Protein AF-A0A2D4L0X4-F1 (afdb_monomer)

pLDDT: mean 78.42, std 16.18, range [39.5, 97.62]

Nearest PDB structures (foldseek):
  3vlf-assembly2_C  TM=3.469E-01  e=2.097E+00  Saccharomyces cerevisiae S288C

Foldseek 3Di:
DVVVVVVVVVVVVVVVVVVVCLVDLCLLQLVNVVQLCVQCVQLCVPFVVVDDHRDSCSLVSLVVCLPPPSHDPSNNVVNVVSVVVCQQPVVNVSVCCVVCVVVLCVFVVDDDPPDPCPPPGGNSSVVRVVVVD

Solvent-accessible surface area (backbone atoms only — not comparable to full-atom values): 7699 Å² total; per-residue (Å²): 112,71,68,59,53,52,51,52,50,52,50,49,56,49,52,52,50,54,52,51,59,65,68,47,56,74,70,53,34,54,74,72,43,57,68,52,38,65,44,30,44,68,36,40,64,72,76,40,60,89,52,63,88,85,42,56,62,52,61,55,50,52,60,75,34,50,91,40,96,68,47,49,72,63,26,40,53,46,50,53,51,51,49,52,51,31,45,46,39,47,71,60,37,56,70,57,31,73,74,37,50,66,51,36,36,72,75,55,66,46,73,62,99,81,61,76,70,83,86,54,63,69,28,49,59,53,56,44,52,62,76,74,107

Structure (mmCIF, N/CA/C/O backbone):
data_AF-A0A2D4L0X4-F1
#
_entry.id   AF-A0A2D4L0X4-F1
#
loop_
_atom_site.group_PDB
_atom_site.id
_atom_site.type_symbol
_atom_site.label_atom_id
_atom_site.label_alt_id
_atom_site.label_comp_id
_atom_site.label_asym_id
_atom_site.label_entity_id
_atom_site.label_seq_id
_atom_site.pdbx_PDB_ins_code
_atom_site.Cartn_x
_atom_site.Cartn_y
_atom_site.Cartn_z
_atom_site.occupancy
_atom_site.B_iso_or_equiv
_atom_site.auth_seq_id
_atom_site.auth_comp_id
_atom_site.auth_asym_id
_atom_site.auth_atom_id
_atom_site.pdbx_PDB_model_num
ATOM 1 N N . PRO 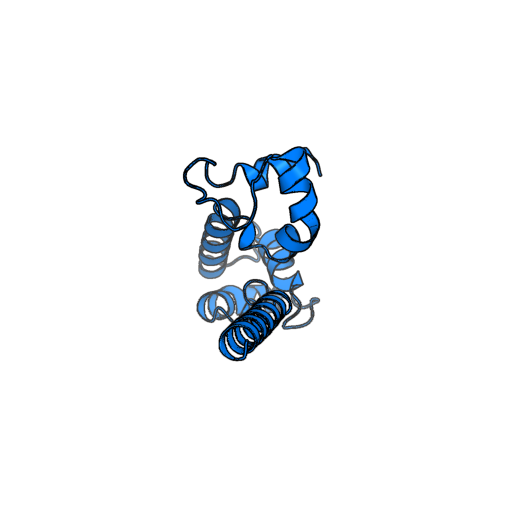A 1 1 ? 41.296 -15.035 -19.630 1.00 52.91 1 PRO A N 1
ATOM 2 C CA . PRO A 1 1 ? 40.255 -16.089 -19.523 1.00 52.91 1 PRO A CA 1
ATOM 3 C C . PRO A 1 1 ? 39.659 -16.271 -18.109 1.00 52.91 1 PRO A C 1
ATOM 5 O O . PRO A 1 1 ? 38.458 -16.087 -17.952 1.00 52.91 1 PRO A O 1
ATOM 8 N N . MET A 1 2 ? 40.463 -16.558 -17.075 1.00 39.50 2 MET A N 1
ATOM 9 C CA . MET A 1 2 ? 39.963 -16.874 -15.720 1.00 39.50 2 MET A CA 1
ATOM 10 C C . MET A 1 2 ? 39.278 -15.691 -15.006 1.00 39.50 2 MET A C 1
ATOM 12 O O . MET A 1 2 ? 38.256 -15.870 -14.352 1.00 39.50 2 MET A O 1
ATOM 16 N N . ARG A 1 3 ? 39.766 -14.456 -15.211 1.00 43.41 3 ARG A N 1
ATOM 17 C CA . ARG A 1 3 ? 39.133 -13.228 -14.682 1.00 43.41 3 ARG A CA 1
ATOM 18 C C . ARG A 1 3 ? 37.745 -12.957 -15.280 1.00 43.41 3 ARG A C 1
ATOM 20 O O . ARG A 1 3 ? 36.849 -12.548 -14.558 1.00 43.41 3 ARG A O 1
ATOM 27 N N . ILE A 1 4 ? 37.548 -13.234 -16.572 1.00 52.69 4 ILE A N 1
ATOM 28 C CA . ILE A 1 4 ? 36.256 -13.050 -17.264 1.00 52.69 4 ILE A CA 1
ATOM 29 C C . ILE A 1 4 ? 35.236 -14.085 -16.773 1.00 52.69 4 ILE A C 1
ATOM 31 O O . ILE A 1 4 ? 34.069 -13.757 -16.574 1.00 52.69 4 ILE A O 1
ATOM 35 N N . LEU A 1 5 ? 35.688 -15.317 -16.518 1.00 45.97 5 LEU A N 1
ATOM 36 C CA . LEU A 1 5 ? 34.859 -16.373 -15.939 1.00 45.97 5 LEU A CA 1
ATOM 37 C C . LEU A 1 5 ? 34.458 -16.041 -14.491 1.00 45.97 5 LEU A C 1
ATOM 39 O O . LEU A 1 5 ? 33.301 -16.215 -14.128 1.00 45.97 5 LEU A O 1
ATOM 43 N N . GLY A 1 6 ? 35.376 -15.468 -13.702 1.00 47.97 6 GLY A N 1
ATOM 44 C CA . GLY A 1 6 ? 35.098 -14.970 -12.351 1.00 47.97 6 GLY A CA 1
ATOM 45 C C . GLY A 1 6 ? 34.140 -13.772 -12.312 1.00 47.97 6 GLY A C 1
ATOM 46 O O . GLY A 1 6 ? 33.283 -13.718 -11.433 1.00 47.97 6 GLY A O 1
ATOM 47 N N . LEU A 1 7 ? 34.223 -12.846 -13.279 1.00 52.34 7 LEU A N 1
ATOM 48 C CA . LEU A 1 7 ? 33.241 -11.762 -13.427 1.00 52.34 7 LEU A CA 1
ATOM 49 C C . LEU A 1 7 ? 31.866 -12.296 -13.842 1.00 52.34 7 LEU A C 1
ATOM 51 O O . LEU A 1 7 ? 30.873 -11.887 -13.254 1.00 52.34 7 LEU A O 1
ATOM 55 N N . LYS A 1 8 ? 31.797 -13.235 -14.798 1.00 48.91 8 LYS A N 1
ATOM 56 C CA . LYS A 1 8 ? 30.536 -13.890 -15.188 1.00 48.91 8 LYS A CA 1
ATOM 57 C C . LYS A 1 8 ? 29.897 -14.647 -14.026 1.00 48.91 8 LYS A C 1
ATOM 59 O O . LYS A 1 8 ? 28.691 -14.548 -13.849 1.00 48.91 8 LYS A O 1
ATOM 64 N N . PHE A 1 9 ? 30.690 -15.354 -13.221 1.00 53.47 9 PHE A N 1
ATOM 65 C CA . PHE A 1 9 ? 30.194 -16.079 -12.051 1.00 53.47 9 PHE A CA 1
ATOM 66 C C . PHE A 1 9 ? 29.684 -15.122 -10.966 1.00 53.47 9 PHE A C 1
ATOM 68 O O . PHE A 1 9 ? 28.573 -15.303 -10.481 1.00 53.47 9 PHE A O 1
ATOM 75 N N . ARG A 1 10 ? 30.434 -14.047 -10.660 1.00 55.16 10 ARG A N 1
ATOM 76 C CA . ARG A 1 10 ? 29.982 -12.981 -9.745 1.00 55.16 10 ARG A CA 1
ATOM 77 C C . ARG A 1 10 ? 28.697 -12.308 -10.227 1.00 55.16 10 ARG A C 1
ATOM 79 O O . ARG A 1 10 ? 27.798 -12.075 -9.425 1.00 55.16 10 ARG A O 1
ATOM 86 N N . PHE A 1 11 ? 28.602 -12.024 -11.523 1.00 57.59 11 PHE A N 1
ATOM 87 C CA . PHE A 1 11 ? 27.411 -11.443 -12.139 1.00 57.59 11 PHE A CA 1
ATOM 88 C C . PHE A 1 11 ? 26.211 -12.390 -12.036 1.00 57.59 11 PHE A C 1
ATOM 90 O O . PHE A 1 11 ? 25.126 -11.953 -11.680 1.00 57.59 11 PHE A O 1
ATOM 97 N N . PHE A 1 12 ? 26.416 -13.692 -12.255 1.00 58.66 12 PHE A N 1
ATOM 98 C CA . PHE A 1 12 ? 25.370 -14.707 -12.118 1.00 58.66 12 PHE A CA 1
ATOM 99 C C . PHE A 1 12 ? 24.877 -14.838 -10.669 1.00 58.66 12 PHE A C 1
ATOM 101 O O . PHE A 1 12 ? 23.674 -14.860 -10.437 1.00 58.66 12 PHE A O 1
ATOM 108 N N . SER A 1 13 ? 25.781 -14.834 -9.683 1.00 61.03 13 SER A N 1
ATOM 109 C CA . SER A 1 13 ? 25.405 -14.852 -8.262 1.00 61.03 13 SER A CA 1
ATOM 110 C C . SER A 1 13 ? 24.684 -13.577 -7.809 1.00 61.03 13 SER A C 1
ATOM 112 O O . SER A 1 13 ? 23.790 -13.654 -6.973 1.00 61.03 13 SER A O 1
ATOM 114 N N . LEU A 1 14 ? 25.028 -12.412 -8.373 1.00 59.84 14 LEU A N 1
ATOM 115 C CA . LEU A 1 14 ? 24.301 -11.163 -8.121 1.00 59.84 14 LEU A CA 1
ATOM 116 C C . LEU A 1 14 ? 22.908 -11.186 -8.762 1.00 59.84 14 LEU A C 1
ATOM 118 O O . LEU A 1 14 ? 21.949 -10.780 -8.116 1.00 59.84 14 LEU A O 1
ATOM 122 N N . LEU A 1 15 ? 22.785 -11.723 -9.983 1.00 59.66 15 LEU A N 1
ATOM 123 C CA . LEU A 1 15 ? 21.496 -11.894 -10.659 1.00 59.66 15 LEU A CA 1
ATOM 124 C C . LEU A 1 15 ? 20.562 -12.812 -9.860 1.00 59.66 15 LEU A C 1
ATOM 126 O O . LEU A 1 15 ? 19.390 -12.495 -9.691 1.00 59.66 15 LEU A O 1
ATOM 130 N N . GLN A 1 16 ? 21.094 -13.925 -9.343 1.00 60.97 16 GLN A N 1
ATOM 131 C CA . GLN A 1 16 ? 20.326 -14.865 -8.525 1.00 60.97 16 GLN A CA 1
ATOM 132 C C . GLN A 1 16 ? 19.928 -14.280 -7.166 1.00 60.97 16 GLN A C 1
ATOM 134 O O . GLN A 1 16 ? 18.828 -14.534 -6.684 1.00 60.97 16 GLN A O 1
ATOM 139 N N . LEU A 1 17 ? 20.788 -13.468 -6.546 1.00 62.31 17 LEU A N 1
ATOM 140 C CA . LEU A 1 17 ? 20.434 -12.767 -5.313 1.00 62.31 17 LEU A CA 1
ATOM 141 C C . LEU A 1 17 ? 19.332 -11.726 -5.562 1.00 62.31 17 LEU A C 1
ATOM 143 O O . LEU A 1 17 ? 18.400 -11.617 -4.772 1.00 62.31 17 LEU A O 1
ATOM 147 N N . GLN A 1 18 ? 19.409 -10.994 -6.674 1.00 57.28 18 GLN A N 1
ATOM 148 C CA . GLN A 1 18 ? 18.411 -9.993 -7.043 1.00 57.28 18 GLN A CA 1
ATOM 149 C C . GLN A 1 18 ? 17.052 -10.634 -7.360 1.00 57.28 18 GLN A C 1
ATOM 151 O O . GLN A 1 18 ? 16.032 -10.114 -6.916 1.00 57.28 18 GLN A O 1
ATOM 156 N N . SER A 1 19 ? 17.026 -11.793 -8.031 1.00 57.75 19 SER A N 1
ATOM 157 C CA . SER A 1 19 ? 15.783 -12.546 -8.236 1.00 57.75 19 SER A CA 1
ATOM 158 C C . SER A 1 19 ? 15.200 -13.072 -6.923 1.00 57.75 19 SER A C 1
ATOM 160 O O . SER A 1 19 ? 13.995 -12.987 -6.73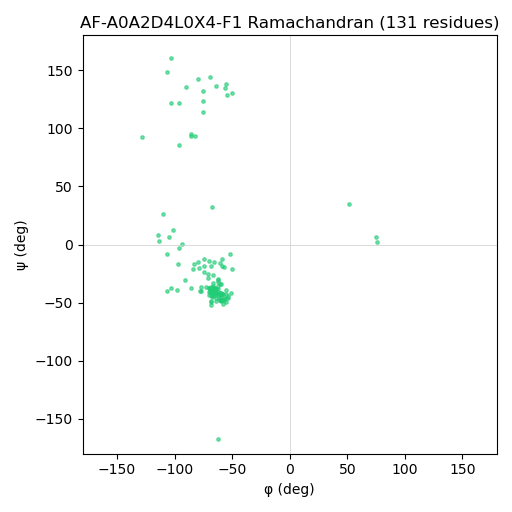0 1.00 57.75 19 SER A O 1
ATOM 162 N N . LEU A 1 20 ? 16.035 -13.536 -5.985 1.00 60.53 20 LEU A N 1
ATOM 163 C CA . LEU A 1 20 ? 15.575 -13.989 -4.664 1.00 60.53 20 LEU A CA 1
ATOM 164 C C . LEU A 1 20 ? 14.974 -12.846 -3.831 1.00 60.53 20 LEU A C 1
ATOM 166 O O . LEU A 1 20 ? 13.947 -13.032 -3.187 1.00 60.53 20 LEU A O 1
ATOM 170 N N . ILE A 1 21 ? 15.572 -11.652 -3.878 1.00 60.31 21 ILE A N 1
ATOM 171 C CA . ILE A 1 21 ? 15.029 -10.451 -3.219 1.00 60.31 21 ILE A CA 1
ATOM 172 C C . ILE A 1 21 ? 13.709 -10.001 -3.863 1.00 60.31 21 ILE A C 1
ATOM 174 O O . ILE A 1 21 ? 12.910 -9.375 -3.187 1.00 60.31 21 ILE A O 1
ATOM 178 N N . GLN A 1 22 ? 13.470 -10.301 -5.144 1.00 52.69 22 GLN A N 1
ATOM 179 C CA . GLN A 1 22 ? 12.188 -10.033 -5.812 1.00 52.69 22 GLN A CA 1
ATOM 180 C C . GLN A 1 22 ? 11.135 -11.133 -5.587 1.00 52.69 22 GLN A C 1
ATOM 182 O O . GLN A 1 22 ? 9.940 -10.891 -5.792 1.00 52.69 22 GLN A O 1
ATOM 187 N N . GLU A 1 23 ? 11.559 -12.350 -5.233 1.00 53.56 23 GLU A N 1
ATOM 188 C CA . GLU A 1 23 ? 10.675 -13.468 -4.881 1.00 53.56 23 GLU A CA 1
ATOM 189 C C . GLU A 1 23 ? 10.112 -13.325 -3.466 1.00 53.56 23 GLU A C 1
ATOM 191 O O . GLU A 1 23 ? 8.928 -13.591 -3.253 1.00 53.56 23 GLU A O 1
ATOM 196 N N . VAL A 1 24 ? 10.939 -12.868 -2.524 1.00 54.66 24 VAL A N 1
ATOM 197 C CA . VAL A 1 24 ? 10.481 -12.385 -1.220 1.00 54.66 24 VAL A CA 1
ATOM 198 C C . VAL A 1 24 ? 9.882 -11.004 -1.461 1.00 54.66 24 VAL A C 1
ATOM 200 O O . VAL A 1 24 ? 10.546 -10.159 -2.034 1.00 54.66 24 VAL A O 1
ATOM 203 N N . ASP A 1 25 ? 8.631 -10.762 -1.093 1.00 58.06 25 ASP A N 1
ATOM 204 C CA . ASP A 1 25 ? 8.029 -9.429 -1.179 1.00 58.06 25 ASP A CA 1
ATOM 205 C C . ASP A 1 25 ? 8.158 -8.754 0.195 1.00 58.06 25 ASP A C 1
ATOM 207 O O . ASP A 1 25 ? 7.264 -8.901 1.033 1.00 58.06 25 ASP A O 1
ATOM 211 N N . PRO A 1 26 ? 9.291 -8.090 0.507 1.00 54.38 26 PRO A N 1
ATOM 212 C CA . PRO A 1 26 ? 9.493 -7.523 1.831 1.00 54.38 26 PRO A CA 1
ATOM 213 C C . PRO A 1 26 ? 8.583 -6.320 2.103 1.00 54.38 26 PRO A C 1
ATOM 215 O O . PRO A 1 26 ? 8.489 -5.897 3.250 1.00 54.38 26 PRO A O 1
ATOM 218 N N . VAL A 1 27 ? 7.949 -5.745 1.074 1.00 56.38 27 VAL A N 1
ATOM 219 C CA . VAL A 1 27 ? 7.035 -4.605 1.232 1.00 56.38 27 VAL A CA 1
ATOM 220 C C . VAL A 1 27 ? 5.595 -5.082 1.440 1.00 56.38 27 VAL A C 1
ATOM 222 O O . VAL A 1 27 ? 4.855 -4.433 2.174 1.00 56.38 27 VAL A O 1
ATOM 225 N N . ALA A 1 28 ? 5.193 -6.226 0.876 1.00 59.53 28 ALA A N 1
ATOM 226 C CA . ALA A 1 28 ? 3.853 -6.772 1.103 1.00 59.53 28 ALA A CA 1
ATOM 227 C C . ALA A 1 28 ? 3.683 -7.489 2.448 1.00 59.53 28 ALA A C 1
ATOM 229 O O . ALA A 1 28 ? 2.548 -7.647 2.906 1.00 59.53 28 ALA A O 1
ATOM 230 N N . ASP A 1 29 ? 4.767 -7.922 3.103 1.00 70.00 29 ASP A N 1
ATOM 231 C CA . ASP A 1 29 ? 4.662 -8.429 4.472 1.00 70.00 29 ASP A CA 1
ATOM 232 C C . ASP A 1 29 ? 4.660 -7.264 5.470 1.00 70.00 29 ASP A C 1
ATOM 234 O O . ASP A 1 29 ? 5.703 -6.814 5.948 1.00 70.00 29 ASP A O 1
ATOM 238 N N . TYR A 1 30 ? 3.453 -6.811 5.827 1.00 71.81 30 TYR A N 1
ATOM 239 C CA . TYR A 1 30 ? 3.215 -5.783 6.849 1.00 71.81 30 TYR A CA 1
ATOM 240 C C . TYR A 1 30 ? 3.938 -6.061 8.179 1.00 71.81 30 TYR A C 1
ATOM 242 O O . TYR A 1 30 ? 4.160 -5.144 8.960 1.00 71.81 30 TYR A O 1
ATOM 250 N N . ARG A 1 31 ? 4.315 -7.317 8.457 1.00 77.38 31 ARG A N 1
ATOM 251 C CA . ARG A 1 31 ? 5.009 -7.720 9.689 1.00 77.38 31 ARG A CA 1
ATOM 252 C C . ARG A 1 31 ? 6.474 -7.294 9.711 1.00 77.38 31 ARG A C 1
ATOM 254 O O . ARG A 1 31 ? 7.080 -7.302 10.781 1.00 77.38 31 ARG A O 1
ATOM 261 N N . ILE A 1 32 ? 7.050 -6.974 8.553 1.00 79.69 32 ILE A N 1
ATOM 262 C CA . ILE A 1 32 ? 8.422 -6.467 8.445 1.00 79.69 32 ILE A CA 1
ATOM 263 C C . ILE A 1 32 ? 8.483 -5.024 8.955 1.00 79.69 32 ILE A C 1
ATOM 265 O O . ILE A 1 32 ? 9.441 -4.654 9.637 1.00 79.69 32 ILE A O 1
ATOM 269 N N . ASP A 1 33 ? 7.437 -4.234 8.707 1.00 83.38 33 ASP A N 1
ATOM 270 C CA . ASP A 1 33 ? 7.279 -2.914 9.306 1.00 83.38 33 ASP A CA 1
ATOM 271 C C . ASP A 1 33 ? 6.613 -3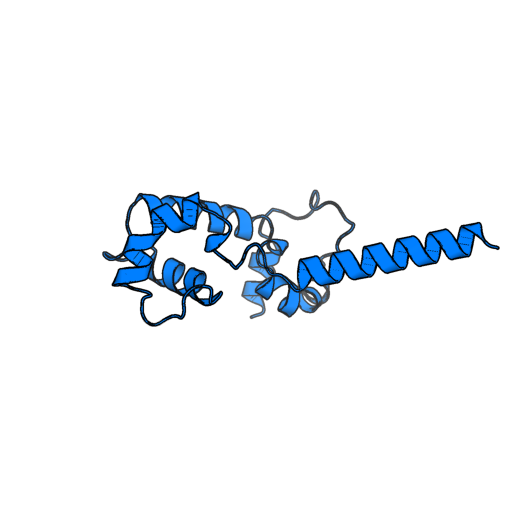.035 10.682 1.00 83.38 33 ASP A C 1
ATOM 273 O O . ASP A 1 33 ? 5.391 -3.077 10.837 1.00 83.38 33 ASP A O 1
ATOM 277 N N . ARG A 1 34 ? 7.451 -3.082 11.721 1.00 89.31 34 ARG A N 1
ATOM 278 C CA . ARG A 1 34 ? 6.992 -3.140 13.111 1.00 89.31 34 ARG A CA 1
ATOM 279 C C . ARG A 1 34 ? 6.040 -1.991 13.462 1.00 89.31 34 ARG A C 1
ATOM 281 O O . ARG A 1 34 ? 5.085 -2.229 14.194 1.00 89.31 34 ARG A O 1
ATOM 288 N N . ALA A 1 35 ? 6.294 -0.780 12.966 1.00 90.06 35 ALA A N 1
ATOM 289 C CA . ALA A 1 35 ? 5.479 0.384 13.297 1.00 90.06 35 ALA A CA 1
ATOM 290 C C . ALA A 1 35 ? 4.085 0.278 12.666 1.00 90.06 35 ALA A C 1
ATOM 292 O O . ALA A 1 35 ? 3.093 0.565 13.332 1.00 90.06 35 ALA A O 1
ATOM 293 N N . LEU A 1 36 ? 4.003 -0.186 11.415 1.00 90.31 36 LEU A N 1
ATOM 294 C CA . LEU A 1 36 ? 2.730 -0.455 10.747 1.00 90.31 36 LEU A CA 1
ATOM 295 C C . LEU A 1 36 ? 1.957 -1.581 11.446 1.00 90.31 36 LEU A C 1
ATOM 297 O O . LEU A 1 36 ? 0.765 -1.443 11.711 1.00 90.31 36 LEU A O 1
ATOM 301 N N . ASN A 1 37 ? 2.634 -2.684 11.773 1.00 91.19 37 ASN A N 1
ATOM 302 C CA . ASN A 1 37 ? 2.012 -3.828 12.435 1.00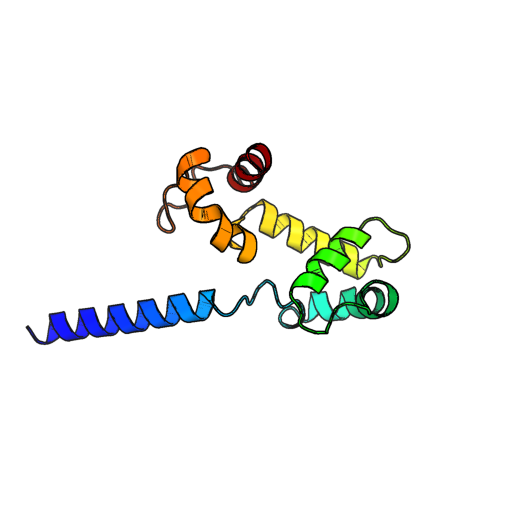 91.19 37 ASN A CA 1
ATOM 303 C C . ASN A 1 37 ? 1.426 -3.457 13.807 1.00 91.19 37 ASN A C 1
ATOM 305 O O . ASN A 1 37 ? 0.274 -3.782 14.079 1.00 91.19 37 ASN A O 1
ATOM 309 N N . GLU A 1 38 ? 2.186 -2.750 14.651 1.00 94.50 38 GLU A N 1
ATOM 310 C CA . GLU A 1 38 ? 1.714 -2.306 15.971 1.00 94.50 38 GLU A CA 1
ATOM 311 C C . GLU A 1 38 ? 0.541 -1.320 15.850 1.00 94.50 38 GLU A C 1
ATOM 313 O O . GLU A 1 38 ? -0.458 -1.464 16.553 1.00 94.50 38 GLU A O 1
ATOM 318 N N . ALA A 1 39 ? 0.613 -0.360 14.920 1.00 96.12 39 ALA A N 1
ATOM 319 C CA . ALA A 1 39 ? -0.457 0.615 14.710 1.00 96.12 39 ALA A CA 1
ATOM 320 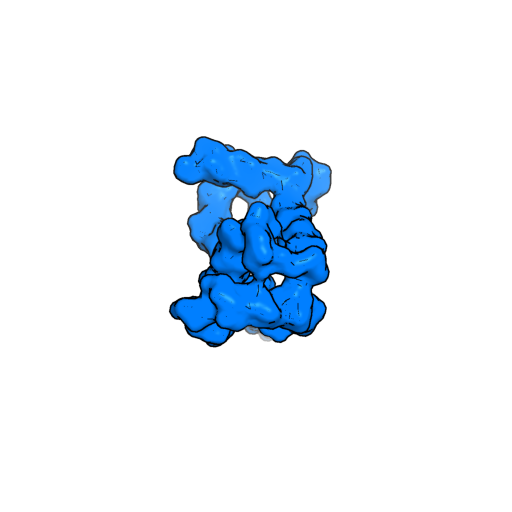C C . ALA A 1 39 ? -1.762 -0.039 14.221 1.00 96.12 39 ALA A C 1
ATOM 322 O O . ALA A 1 39 ? -2.855 0.346 14.639 1.00 96.12 39 ALA A O 1
ATOM 323 N N . CYS A 1 40 ? -1.657 -1.043 13.347 1.00 95.25 40 CYS A N 1
ATOM 324 C CA . CYS A 1 40 ? -2.801 -1.671 12.689 1.00 95.25 40 CYS A CA 1
ATOM 325 C C . CYS A 1 40 ? -3.313 -2.949 13.367 1.00 95.25 40 CYS A C 1
ATOM 327 O O . CYS A 1 40 ? -4.321 -3.497 12.919 1.00 95.25 40 CYS A O 1
ATOM 329 N N . GLU A 1 41 ? -2.681 -3.429 14.444 1.00 95.12 41 GLU A N 1
ATOM 330 C CA . GLU A 1 41 ? -3.026 -4.705 15.088 1.00 95.12 41 GLU A CA 1
ATOM 331 C C . GLU A 1 41 ? -4.515 -4.799 15.467 1.00 95.12 41 GLU A C 1
ATOM 333 O O . GLU A 1 41 ? -5.176 -5.804 15.188 1.00 95.12 41 GLU A O 1
ATOM 338 N N . SER A 1 42 ? -5.075 -3.733 16.043 1.00 95.94 42 SER A N 1
ATOM 339 C CA . SER A 1 42 ? -6.485 -3.688 16.448 1.00 95.94 42 SER A CA 1
ATOM 340 C C . SER A 1 42 ? -7.443 -3.803 15.254 1.00 95.94 42 SER A C 1
ATOM 342 O O . SER A 1 42 ? -8.426 -4.549 15.307 1.00 95.94 42 SER A O 1
ATOM 344 N N . VAL A 1 43 ? -7.137 -3.126 14.145 1.00 96.31 43 VAL A N 1
ATOM 345 C CA . VAL A 1 43 ? -7.917 -3.168 12.898 1.00 96.31 43 VAL A CA 1
ATOM 346 C C . VAL A 1 43 ? -7.806 -4.549 12.254 1.00 96.31 43 VAL A C 1
ATOM 348 O O . VAL A 1 43 ? -8.811 -5.122 11.830 1.00 96.31 43 VAL A O 1
ATOM 351 N N . ILE A 1 44 ? -6.610 -5.147 12.261 1.00 94.50 44 ILE A N 1
ATOM 352 C CA . ILE A 1 44 ? -6.384 -6.505 11.752 1.00 94.50 44 ILE A CA 1
ATOM 353 C C . ILE A 1 44 ? -7.268 -7.508 12.499 1.00 94.50 44 ILE A C 1
ATOM 355 O O . ILE A 1 44 ? -7.954 -8.318 11.875 1.00 94.50 44 ILE A O 1
ATOM 359 N N . GLN A 1 45 ? -7.302 -7.436 13.830 1.00 93.94 45 GLN A N 1
ATOM 360 C CA . GLN A 1 45 ? -8.071 -8.366 14.658 1.00 93.94 45 GLN A CA 1
ATOM 361 C C . GLN A 1 45 ? -9.591 -8.162 14.556 1.00 93.94 45 GLN A C 1
ATOM 363 O O . GLN A 1 45 ? -10.357 -9.115 14.728 1.00 93.94 45 GLN A O 1
ATOM 368 N N . THR A 1 46 ? -10.051 -6.941 14.279 1.00 95.19 46 THR A N 1
ATOM 369 C CA . THR A 1 46 ? -11.486 -6.608 14.289 1.00 95.19 46 THR A CA 1
ATOM 370 C C . THR A 1 46 ? -12.130 -6.632 12.902 1.00 95.19 46 THR A C 1
ATOM 372 O O . THR A 1 46 ? -13.251 -7.132 12.776 1.00 95.19 46 THR A O 1
ATOM 375 N N . ALA A 1 47 ? -11.431 -6.162 11.866 1.00 95.38 47 ALA A N 1
ATOM 376 C CA . ALA A 1 47 ? -11.929 -6.048 10.494 1.00 95.38 47 ALA A CA 1
ATOM 377 C C . ALA A 1 47 ? -11.323 -7.103 9.546 1.00 95.38 47 ALA A C 1
ATOM 379 O O . ALA A 1 47 ? -12.050 -7.731 8.776 1.00 95.38 47 ALA A O 1
ATOM 380 N N . CYS A 1 48 ? -10.024 -7.398 9.666 1.00 95.12 48 CYS A N 1
ATOM 381 C CA . CYS A 1 48 ? -9.308 -8.280 8.727 1.00 95.12 48 CYS A CA 1
ATOM 382 C C . CYS A 1 48 ? -9.066 -9.712 9.232 1.00 95.12 48 CYS A C 1
ATOM 384 O O . CYS A 1 48 ? -8.333 -10.473 8.606 1.00 95.12 48 CYS A O 1
ATOM 386 N N . LYS A 1 49 ? -9.722 -10.134 10.322 1.00 93.31 49 LYS A N 1
ATOM 387 C CA . LYS A 1 49 ? -9.517 -11.448 10.973 1.00 93.31 49 LYS A CA 1
ATOM 388 C C . LYS A 1 49 ? -9.726 -12.680 10.084 1.00 93.31 49 LYS A C 1
ATOM 390 O O . LYS A 1 49 ? -9.338 -13.783 10.454 1.00 93.31 49 LYS A O 1
ATOM 395 N N . HIS A 1 50 ? -10.434 -12.511 8.970 1.00 91.69 50 HIS A N 1
ATOM 396 C CA . HIS A 1 50 ? -10.736 -13.576 8.016 1.00 91.69 50 HIS A CA 1
ATOM 397 C C . HIS A 1 50 ? -9.553 -13.871 7.081 1.00 91.69 50 HIS A C 1
ATOM 399 O O . HIS A 1 50 ? -9.528 -14.918 6.438 1.00 91.69 50 HIS A O 1
ATOM 405 N N . ILE A 1 51 ? -8.572 -12.968 7.026 1.00 88.25 51 ILE A N 1
ATOM 406 C CA . ILE A 1 51 ? -7.350 -13.113 6.245 1.00 88.25 51 ILE A CA 1
ATOM 407 C C . ILE A 1 51 ? -6.291 -13.789 7.112 1.00 88.25 51 ILE A C 1
ATOM 409 O O . ILE A 1 51 ? -6.110 -13.463 8.286 1.00 88.25 51 ILE A O 1
ATOM 413 N N . ARG A 1 52 ? -5.583 -14.764 6.538 1.00 84.62 52 ARG A N 1
ATOM 414 C CA . ARG A 1 52 ? -4.528 -15.487 7.250 1.00 84.62 52 ARG A CA 1
ATOM 415 C C . ARG A 1 52 ? -3.389 -14.525 7.602 1.00 84.62 52 ARG A C 1
ATOM 417 O O . ARG A 1 52 ? -2.950 -13.748 6.763 1.00 84.62 52 ARG A O 1
ATOM 424 N N . SER A 1 53 ? -2.865 -14.598 8.825 1.00 76.25 53 SER A N 1
ATOM 425 C CA . SER A 1 53 ? -1.710 -13.781 9.222 1.00 76.25 53 SER A CA 1
ATOM 426 C C . SER A 1 53 ? -0.516 -14.008 8.289 1.00 76.25 53 SER A C 1
ATOM 428 O O . SER A 1 53 ? -0.182 -15.151 7.967 1.00 76.25 53 SER A O 1
ATOM 430 N N . GLY A 1 54 ? 0.126 -12.916 7.871 1.00 68.75 54 GLY A N 1
ATOM 431 C CA . GLY A 1 54 ? 1.218 -12.936 6.890 1.00 68.75 54 GLY A CA 1
ATOM 432 C C . GLY A 1 54 ? 0.773 -13.159 5.440 1.00 68.75 54 GLY A C 1
ATOM 433 O O . GLY A 1 54 ? 1.622 -13.339 4.574 1.00 68.75 54 GLY A O 1
ATOM 434 N N . ASP A 1 55 ? -0.532 -13.180 5.161 1.00 79.38 55 ASP A N 1
ATOM 435 C CA . ASP A 1 55 ? -1.029 -13.097 3.791 1.00 79.38 55 ASP A CA 1
ATOM 436 C C . ASP A 1 55 ? -0.896 -11.648 3.280 1.00 79.38 55 ASP A C 1
ATOM 438 O O . ASP A 1 55 ? -1.321 -10.723 3.986 1.00 79.38 55 ASP A O 1
ATOM 442 N N . PRO A 1 56 ? -0.342 -11.423 2.072 1.00 72.81 56 PRO A N 1
ATOM 443 C CA . PRO A 1 56 ? -0.222 -10.084 1.488 1.00 72.81 56 PRO A CA 1
ATOM 444 C C . PRO A 1 56 ? -1.574 -9.368 1.322 1.00 72.81 56 PRO A C 1
ATOM 446 O O . PRO A 1 56 ? -1.610 -8.142 1.230 1.00 72.81 56 PRO A O 1
ATOM 449 N N . MET A 1 57 ? -2.701 -10.094 1.342 1.00 82.94 57 MET A N 1
ATOM 450 C CA . MET A 1 57 ? -4.045 -9.507 1.309 1.00 82.94 57 MET A CA 1
ATOM 451 C C . MET A 1 57 ? -4.404 -8.677 2.555 1.00 82.94 57 MET A C 1
ATOM 453 O O . MET A 1 57 ? -5.362 -7.906 2.502 1.00 82.94 57 MET A O 1
ATOM 457 N N . ILE A 1 58 ? -3.652 -8.781 3.663 1.00 89.31 58 ILE A N 1
ATOM 458 C CA . ILE A 1 58 ? -3.871 -7.953 4.867 1.00 89.31 58 ILE A CA 1
ATOM 459 C C . ILE A 1 58 ? -3.827 -6.462 4.519 1.00 89.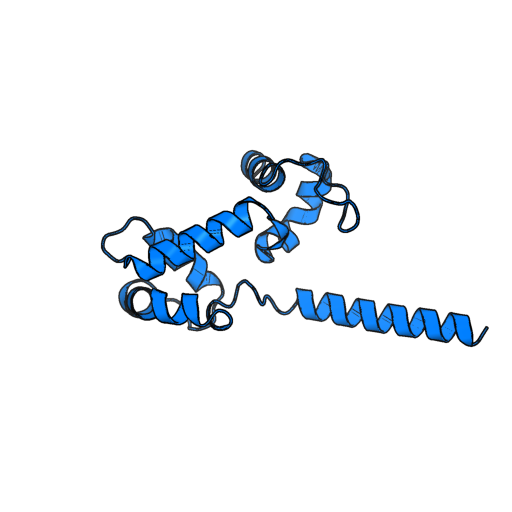31 58 ILE A C 1
ATOM 461 O O . ILE A 1 58 ? -4.711 -5.718 4.939 1.00 89.31 58 ILE A O 1
ATOM 465 N N . LEU A 1 59 ? -2.835 -6.023 3.735 1.00 86.88 59 LEU A N 1
ATOM 466 C CA . LEU A 1 59 ? -2.702 -4.611 3.364 1.00 86.88 59 LEU A CA 1
ATOM 467 C C . LEU A 1 59 ? -3.882 -4.138 2.510 1.00 86.88 59 LEU A C 1
ATOM 469 O O . LEU A 1 59 ? -4.371 -3.030 2.714 1.00 86.88 59 LEU A O 1
ATOM 473 N N . SER A 1 60 ? -4.384 -4.982 1.604 1.00 87.31 60 SER A N 1
ATOM 474 C CA . SER A 1 60 ? -5.582 -4.672 0.815 1.00 87.31 60 SER A CA 1
ATOM 475 C C . SER A 1 60 ? -6.807 -4.476 1.710 1.00 87.31 60 SER A C 1
ATOM 477 O O . SER A 1 60 ? -7.491 -3.468 1.579 1.00 87.31 60 SER A O 1
ATOM 479 N N . CYS A 1 61 ? -7.033 -5.368 2.678 1.00 93.19 61 CYS A N 1
ATOM 480 C CA . CYS A 1 61 ? -8.132 -5.220 3.635 1.00 93.19 61 CYS A CA 1
ATOM 481 C C . CYS A 1 61 ? -8.002 -3.956 4.496 1.00 93.19 61 CYS A C 1
ATOM 483 O O . CYS A 1 61 ? -8.978 -3.236 4.699 1.00 93.19 61 CYS A O 1
ATOM 485 N N . LEU A 1 62 ? -6.795 -3.646 4.975 1.00 93.69 62 LEU A N 1
ATOM 486 C CA . LEU A 1 62 ? -6.543 -2.418 5.729 1.00 93.69 62 LEU A CA 1
ATOM 487 C C . LEU A 1 62 ? -6.880 -1.166 4.903 1.00 93.69 62 LEU A C 1
ATOM 489 O O . LEU A 1 62 ? -7.552 -0.267 5.406 1.00 93.69 62 LEU A O 1
ATOM 493 N N . MET A 1 63 ? -6.489 -1.135 3.627 1.00 91.50 63 MET A N 1
ATOM 494 C CA . MET A 1 63 ? -6.814 -0.036 2.710 1.00 91.50 63 MET A CA 1
ATOM 495 C C . MET A 1 63 ? -8.317 0.064 2.405 1.00 91.50 63 MET A C 1
ATOM 497 O O . MET A 1 63 ? -8.847 1.170 2.328 1.00 91.50 63 MET A O 1
ATOM 501 N N . GLU A 1 64 ? -9.032 -1.058 2.280 1.00 94.06 64 GLU A N 1
ATOM 502 C CA . GLU A 1 64 ? -10.496 -1.070 2.110 1.00 94.06 64 GLU A CA 1
ATOM 503 C C . GLU A 1 64 ? -11.230 -0.461 3.314 1.00 94.06 64 GLU A C 1
ATOM 505 O O . GLU A 1 64 ? -12.298 0.136 3.168 1.00 94.06 64 GLU A O 1
ATOM 510 N N . HIS A 1 65 ? -10.636 -0.567 4.503 1.00 96.38 65 HIS A N 1
ATOM 511 C CA . HIS A 1 65 ? -11.186 -0.024 5.739 1.00 96.38 65 HIS A CA 1
ATOM 512 C C . HIS A 1 65 ? -10.693 1.386 6.095 1.00 96.38 65 HIS A C 1
ATOM 514 O O . HIS A 1 65 ? -11.155 1.915 7.107 1.00 96.38 65 HIS A O 1
ATOM 520 N N . LEU A 1 66 ? -9.835 2.015 5.277 1.00 96.00 66 LEU A N 1
ATOM 521 C CA . LEU A 1 66 ? -9.110 3.259 5.591 1.00 96.00 66 LEU A CA 1
ATOM 522 C C . LEU A 1 66 ? -9.990 4.403 6.107 1.00 96.00 66 LEU A C 1
ATOM 524 O O . LEU A 1 66 ? -9.625 5.066 7.067 1.00 96.00 66 LEU A O 1
ATOM 528 N N . TYR A 1 67 ? -11.168 4.597 5.515 1.00 95.12 67 TYR A N 1
ATOM 529 C CA . TYR A 1 67 ? -12.094 5.680 5.878 1.00 95.12 67 TYR A CA 1
ATOM 530 C C . TYR A 1 67 ? -13.357 5.174 6.585 1.00 95.12 67 TYR A C 1
ATOM 532 O O . TYR A 1 67 ? -14.424 5.784 6.496 1.00 95.12 67 TYR A O 1
ATOM 540 N N . THR A 1 68 ? -13.266 4.020 7.246 1.00 96.31 68 THR A N 1
ATOM 541 C CA . THR A 1 68 ? -14.381 3.421 7.988 1.00 96.31 68 THR A CA 1
ATOM 542 C C . THR A 1 68 ? -14.217 3.623 9.488 1.00 96.31 68 THR A C 1
ATOM 544 O O . THR A 1 68 ? -13.113 3.784 9.993 1.00 96.31 68 THR A O 1
ATOM 547 N N . GLU A 1 69 ? -15.314 3.501 10.233 1.00 95.62 69 GLU A N 1
ATOM 548 C CA . GLU A 1 69 ? -15.323 3.521 11.707 1.00 95.62 69 GLU A CA 1
ATOM 549 C C . GLU A 1 69 ? -14.458 2.431 12.371 1.00 95.62 69 GLU A C 1
ATOM 551 O O . GLU A 1 69 ? -14.268 2.451 13.584 1.00 95.62 69 GLU A O 1
ATOM 556 N N . LYS A 1 70 ? -13.990 1.436 11.605 1.00 94.56 70 LYS A N 1
ATOM 557 C CA . LYS A 1 70 ? -13.106 0.376 12.104 1.00 94.56 70 LYS A CA 1
ATOM 558 C C . LYS A 1 70 ? -11.640 0.800 12.122 1.00 94.56 70 LYS A C 1
ATOM 560 O O . LYS A 1 70 ? -10.846 0.121 12.766 1.00 94.56 70 LYS A O 1
ATOM 565 N N . MET A 1 71 ? -11.285 1.867 11.408 1.00 97.25 71 MET A N 1
ATOM 566 C CA . MET A 1 71 ? -9.918 2.361 11.333 1.00 97.25 71 MET A CA 1
ATOM 567 C C . MET A 1 71 ? -9.570 3.185 12.572 1.00 97.25 71 MET A C 1
ATOM 569 O O . MET A 1 71 ? -10.397 3.933 13.093 1.00 97.25 71 MET A O 1
ATOM 573 N N . VAL A 1 72 ? -8.332 3.041 13.036 1.00 97.62 72 VAL A N 1
ATOM 574 C CA . VAL A 1 72 ? -7.766 3.850 14.121 1.00 97.62 72 VAL A CA 1
ATOM 575 C C . VAL A 1 72 ? -6.763 4.846 13.550 1.00 97.62 72 VAL A C 1
ATOM 577 O O . VAL A 1 72 ? -6.086 4.536 12.571 1.00 97.62 72 VAL A O 1
ATOM 580 N N . GLU A 1 73 ? -6.646 6.014 14.184 1.00 97.50 73 GLU A N 1
ATOM 581 C CA . GLU A 1 73 ? -5.842 7.149 13.698 1.00 97.50 73 GLU A CA 1
ATOM 582 C C . GLU A 1 73 ? -4.385 6.765 13.391 1.00 97.50 73 GLU A C 1
ATOM 584 O O . GLU A 1 73 ? -3.871 7.080 12.319 1.00 97.50 73 GLU A O 1
ATOM 589 N N . ASP A 1 74 ? -3.734 6.016 14.287 1.00 97.00 74 ASP A N 1
ATOM 590 C CA . ASP A 1 74 ? -2.341 5.595 14.098 1.00 97.00 74 ASP A CA 1
ATOM 591 C C . ASP A 1 74 ? -2.168 4.687 12.869 1.00 97.00 74 ASP A C 1
ATOM 593 O O . ASP A 1 74 ? -1.203 4.826 12.113 1.00 97.00 74 ASP A O 1
ATOM 597 N N . CYS A 1 75 ? -3.107 3.760 12.648 1.00 96.44 75 CYS A N 1
ATOM 598 C CA . CYS A 1 75 ? -3.075 2.871 11.489 1.00 96.44 75 CYS A CA 1
ATOM 599 C C . CYS A 1 75 ? -3.369 3.645 10.200 1.00 96.44 75 CYS A C 1
ATOM 601 O O . CYS A 1 75 ? -2.653 3.476 9.215 1.00 96.44 75 CYS A O 1
ATOM 603 N N . GLU A 1 76 ? -4.361 4.541 10.217 1.00 97.00 76 GLU A N 1
ATOM 604 C CA . GLU A 1 76 ? -4.678 5.419 9.088 1.00 97.00 76 GLU A CA 1
ATOM 605 C C . GLU A 1 76 ? -3.449 6.225 8.659 1.00 97.00 76 GLU A C 1
ATOM 607 O O . GLU A 1 76 ? -3.077 6.206 7.486 1.00 97.00 76 GLU A O 1
ATOM 612 N N . HIS A 1 77 ? -2.769 6.870 9.609 1.00 96.31 77 HIS A N 1
ATOM 613 C CA . HIS A 1 77 ? -1.584 7.675 9.331 1.00 96.31 77 HIS A CA 1
ATOM 614 C C . HIS A 1 77 ? -0.496 6.858 8.624 1.00 96.31 77 HIS A C 1
ATOM 616 O O . HIS A 1 77 ? 0.059 7.293 7.613 1.00 96.31 77 HIS A O 1
ATOM 622 N N . ARG A 1 78 ? -0.211 5.646 9.117 1.00 93.31 78 ARG A N 1
ATOM 623 C CA . ARG A 1 78 ? 0.806 4.765 8.526 1.00 93.31 78 ARG A CA 1
ATOM 624 C C . ARG A 1 78 ? 0.401 4.230 7.157 1.00 93.31 78 ARG A C 1
ATOM 626 O O . ARG A 1 78 ? 1.241 4.156 6.262 1.00 93.31 78 ARG A O 1
ATOM 633 N N . LEU A 1 79 ? -0.874 3.902 6.960 1.00 93.19 79 LEU A N 1
ATOM 634 C CA . LEU A 1 79 ? -1.382 3.481 5.655 1.00 93.19 79 LEU A CA 1
ATOM 635 C C . LEU A 1 79 ? -1.319 4.622 4.633 1.00 93.19 79 LEU A C 1
ATOM 637 O O . LEU A 1 79 ? -0.932 4.384 3.491 1.00 93.19 79 LEU A O 1
ATOM 641 N N . LEU A 1 80 ? -1.624 5.859 5.031 1.00 92.81 80 LEU A N 1
ATOM 642 C CA . LEU A 1 80 ? -1.503 7.034 4.164 1.00 92.81 80 LEU A CA 1
ATOM 643 C C . LEU A 1 80 ? -0.046 7.328 3.787 1.00 92.81 80 LEU A C 1
ATOM 645 O O . LEU A 1 80 ? 0.235 7.632 2.628 1.00 92.81 80 LEU A O 1
ATOM 649 N N . GLU A 1 81 ? 0.896 7.195 4.723 1.00 90.94 81 GLU A N 1
ATOM 650 C CA . GLU A 1 81 ? 2.330 7.283 4.418 1.00 90.94 81 GLU A CA 1
ATOM 651 C C . GLU A 1 81 ? 2.753 6.204 3.412 1.00 90.94 81 GLU A C 1
ATOM 653 O O . GLU A 1 81 ? 3.403 6.508 2.408 1.00 90.94 81 GLU A O 1
ATOM 658 N N . LEU A 1 82 ? 2.344 4.951 3.633 1.00 87.06 82 LEU A N 1
ATOM 659 C CA . LEU A 1 82 ? 2.633 3.846 2.721 1.00 87.06 82 LEU A CA 1
ATOM 660 C C . LEU A 1 82 ? 2.056 4.109 1.321 1.00 87.06 82 LEU A C 1
ATOM 662 O O . LEU A 1 82 ? 2.770 3.993 0.322 1.00 87.06 82 LEU A O 1
ATOM 666 N N . GLN A 1 83 ? 0.791 4.533 1.242 1.00 86.31 83 GLN A N 1
ATOM 667 C CA . GLN A 1 83 ? 0.133 4.912 -0.008 1.00 86.31 83 GLN A CA 1
ATOM 668 C C . GLN A 1 83 ? 0.886 6.047 -0.708 1.00 86.31 83 GLN A C 1
ATOM 670 O O . GLN A 1 83 ? 1.095 5.998 -1.922 1.00 86.31 83 GLN A O 1
ATOM 675 N N . TYR A 1 84 ? 1.336 7.052 0.044 1.00 87.44 84 TYR A N 1
ATOM 676 C CA . TYR A 1 84 ? 2.128 8.151 -0.487 1.00 87.44 84 TYR A CA 1
ATOM 677 C C . TYR A 1 84 ? 3.428 7.648 -1.126 1.00 87.44 84 TYR A C 1
ATOM 679 O O . TYR A 1 84 ? 3.732 8.024 -2.260 1.00 87.44 84 TYR A O 1
ATOM 687 N N . PHE A 1 85 ? 4.175 6.759 -0.467 1.00 84.69 85 PHE A N 1
ATOM 688 C CA . PHE A 1 85 ? 5.400 6.199 -1.041 1.00 84.69 85 PHE A CA 1
ATOM 689 C C . PHE A 1 85 ? 5.133 5.364 -2.297 1.00 84.69 85 PHE A C 1
ATOM 691 O O . PHE A 1 85 ? 5.766 5.626 -3.321 1.00 84.69 85 PHE A O 1
ATOM 698 N N . ILE A 1 86 ? 4.161 4.446 -2.260 1.00 82.56 86 ILE A N 1
ATOM 699 C CA . ILE A 1 86 ? 3.787 3.606 -3.413 1.00 82.56 86 ILE A CA 1
ATOM 700 C C . ILE A 1 86 ? 3.328 4.466 -4.593 1.00 82.56 86 ILE A C 1
ATOM 702 O O . ILE A 1 86 ? 3.721 4.229 -5.735 1.00 82.56 86 ILE A O 1
ATOM 706 N N . SER A 1 87 ? 2.533 5.506 -4.329 1.00 83.56 87 SER A N 1
ATOM 707 C CA . SER A 1 87 ? 2.065 6.408 -5.380 1.00 83.56 87 SER A CA 1
ATOM 708 C C . SER A 1 87 ? 3.219 7.128 -6.070 1.00 83.56 87 SER A C 1
ATOM 710 O O . SER A 1 87 ? 3.115 7.424 -7.251 1.00 83.56 87 SER A O 1
ATOM 712 N N . ARG A 1 88 ? 4.333 7.396 -5.378 1.00 83.56 88 ARG A N 1
ATOM 713 C CA . ARG A 1 88 ? 5.499 8.067 -5.964 1.00 83.56 88 ARG A CA 1
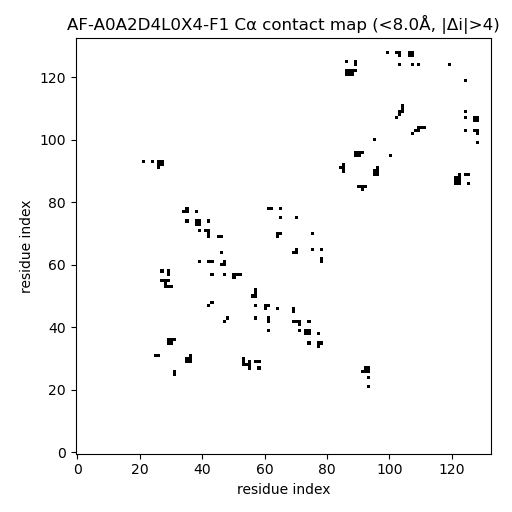ATOM 714 C C . ARG A 1 88 ? 6.443 7.102 -6.662 1.00 83.56 88 ARG A C 1
ATOM 716 O O . ARG A 1 88 ? 6.969 7.452 -7.717 1.00 83.56 88 ARG A O 1
ATOM 723 N N . ASP A 1 89 ? 6.620 5.913 -6.101 1.00 82.00 89 ASP A N 1
ATOM 724 C CA . ASP A 1 89 ? 7.417 4.842 -6.682 1.00 82.00 89 ASP A CA 1
ATOM 725 C C . ASP A 1 89 ? 6.607 3.544 -6.739 1.00 82.00 89 ASP A C 1
ATOM 727 O O . ASP A 1 89 ? 6.592 2.734 -5.814 1.00 82.00 89 ASP A O 1
ATOM 731 N N . TRP A 1 90 ? 5.946 3.337 -7.876 1.00 82.00 90 TRP A N 1
ATOM 732 C CA . TRP A 1 90 ? 5.126 2.156 -8.147 1.00 82.00 90 TRP A CA 1
ATOM 733 C C . TRP A 1 90 ? 5.917 0.838 -8.095 1.00 82.00 90 TRP A C 1
ATOM 735 O O . TRP A 1 90 ? 5.309 -0.224 -8.003 1.00 82.00 90 TRP A O 1
ATOM 745 N N . LYS A 1 91 ? 7.260 0.884 -8.140 1.00 81.06 91 LYS A N 1
ATOM 746 C CA . LYS A 1 91 ? 8.113 -0.301 -7.960 1.00 81.06 91 LYS A CA 1
ATOM 747 C C . LYS A 1 91 ? 8.060 -0.838 -6.528 1.00 81.06 91 LYS A C 1
ATOM 749 O O . LYS A 1 91 ? 8.445 -1.984 -6.318 1.00 81.06 91 LYS A O 1
ATOM 754 N N . LEU A 1 92 ? 7.611 -0.024 -5.567 1.00 80.50 92 LEU A N 1
ATOM 755 C CA . LEU A 1 92 ? 7.408 -0.433 -4.177 1.00 80.50 92 LEU A CA 1
ATOM 756 C C . LEU A 1 92 ? 6.213 -1.381 -4.024 1.00 80.50 92 LEU A C 1
ATOM 758 O O . LEU A 1 92 ? 6.205 -2.193 -3.106 1.00 80.50 92 LEU A O 1
ATOM 762 N N . ASP A 1 93 ? 5.240 -1.334 -4.935 1.00 79.31 93 ASP A N 1
ATOM 763 C CA . ASP A 1 93 ? 4.219 -2.373 -5.041 1.00 79.31 93 ASP A CA 1
ATOM 764 C C . ASP A 1 93 ? 4.760 -3.503 -5.928 1.00 79.31 93 ASP A C 1
ATOM 766 O O . ASP A 1 93 ? 4.673 -3.466 -7.158 1.00 79.31 93 ASP A O 1
ATOM 770 N N . PHE A 1 94 ? 5.367 -4.514 -5.306 1.00 76.81 94 PHE A N 1
ATOM 771 C CA . PHE A 1 94 ? 5.977 -5.633 -6.027 1.00 76.81 94 PHE A CA 1
ATOM 772 C C . PHE A 1 94 ? 4.966 -6.447 -6.837 1.00 76.81 94 PHE A C 1
ATOM 774 O O . PHE A 1 94 ? 5.324 -6.976 -7.895 1.00 76.81 94 PHE A O 1
ATOM 781 N N . VAL A 1 95 ? 3.714 -6.554 -6.380 1.00 77.81 95 VAL A N 1
ATOM 782 C CA . VAL A 1 95 ? 2.666 -7.278 -7.107 1.00 77.81 95 VAL A CA 1
ATOM 783 C C . VAL A 1 95 ? 2.318 -6.532 -8.389 1.00 77.81 95 VAL A C 1
ATOM 785 O O . VAL A 1 95 ? 2.319 -7.141 -9.466 1.00 77.81 95 VAL A O 1
ATOM 788 N N . LEU A 1 96 ? 2.071 -5.224 -8.290 1.00 81.06 96 LEU A N 1
ATOM 789 C CA . LEU A 1 96 ? 1.829 -4.354 -9.435 1.00 81.06 96 LEU A CA 1
ATOM 790 C C . LEU A 1 96 ? 3.035 -4.356 -10.371 1.00 81.06 96 LEU A C 1
ATOM 792 O O . LEU A 1 96 ? 2.883 -4.591 -11.567 1.00 81.06 96 LEU A O 1
ATOM 796 N N . TYR A 1 97 ? 4.241 -4.166 -9.840 1.00 83.88 97 TYR A N 1
ATOM 797 C CA . TYR A 1 97 ? 5.467 -4.145 -10.627 1.00 83.88 97 TYR A CA 1
ATOM 798 C C . TYR A 1 97 ? 5.659 -5.445 -11.414 1.00 83.88 97 TYR A C 1
ATOM 800 O O . TYR A 1 97 ? 5.815 -5.421 -12.636 1.00 83.88 97 TYR A O 1
ATOM 808 N N . ARG A 1 98 ? 5.569 -6.600 -10.746 1.00 83.06 98 ARG A N 1
ATOM 809 C CA . ARG A 1 98 ? 5.755 -7.914 -11.377 1.00 83.06 98 ARG A CA 1
ATOM 810 C C . ARG A 1 98 ? 4.729 -8.171 -12.480 1.00 83.06 98 ARG A C 1
ATOM 812 O O . ARG A 1 98 ? 5.089 -8.713 -13.523 1.00 83.06 98 ARG A O 1
ATOM 819 N N . LYS A 1 99 ? 3.464 -7.806 -12.255 1.00 85.69 99 LYS A N 1
ATOM 820 C CA . LYS A 1 99 ? 2.384 -8.028 -13.228 1.00 85.69 99 LYS A CA 1
ATOM 821 C C . LYS A 1 99 ? 2.412 -7.028 -14.377 1.00 85.69 99 LYS A C 1
ATOM 823 O O . LYS A 1 99 ? 2.137 -7.406 -15.511 1.00 85.69 99 LYS A O 1
ATOM 828 N N . CYS A 1 100 ? 2.762 -5.779 -14.095 1.00 88.62 100 CYS A N 1
ATOM 829 C CA . CYS A 1 100 ? 2.544 -4.666 -15.009 1.00 88.62 100 CYS A CA 1
ATOM 830 C C . CYS A 1 100 ? 3.833 -4.051 -15.561 1.00 88.62 100 CYS A C 1
ATOM 832 O O . CYS A 1 100 ? 3.727 -3.108 -16.335 1.00 88.62 100 CYS A O 1
ATOM 834 N N . GLN A 1 101 ? 5.045 -4.556 -15.267 1.00 88.00 101 GLN A N 1
ATOM 835 C CA . GLN A 1 101 ? 6.267 -3.954 -15.838 1.00 88.00 101 GLN A CA 1
ATOM 836 C C . GLN A 1 101 ? 6.297 -3.965 -17.369 1.00 88.00 101 GLN A C 1
ATOM 838 O O . GLN A 1 101 ? 6.826 -3.040 -17.986 1.00 88.00 101 GLN A O 1
ATOM 843 N N . GLY A 1 102 ? 5.720 -4.999 -17.990 1.00 88.56 102 GLY A N 1
ATOM 844 C CA . GLY A 1 102 ? 5.618 -5.081 -19.446 1.00 88.56 102 GLY A CA 1
ATOM 845 C C . GLY A 1 102 ? 4.695 -3.998 -20.002 1.00 88.56 102 GLY A C 1
ATOM 846 O O . GLY A 1 102 ? 5.049 -3.312 -20.960 1.00 88.56 102 GLY A O 1
ATOM 847 N N . ASP A 1 103 ? 3.548 -3.797 -19.356 1.00 91.31 103 ASP A N 1
ATOM 848 C CA . ASP A 1 103 ? 2.590 -2.758 -19.726 1.00 91.31 103 ASP A CA 1
ATOM 849 C C . ASP A 1 103 ? 3.110 -1.357 -19.418 1.00 91.31 103 ASP A C 1
ATOM 851 O O . ASP A 1 103 ? 2.947 -0.462 -20.238 1.00 91.31 103 ASP A O 1
ATOM 855 N N . ALA A 1 104 ? 3.832 -1.163 -18.316 1.00 89.31 104 ALA A N 1
ATOM 856 C CA . ALA A 1 104 ? 4.484 0.103 -18.005 1.00 89.31 104 ALA A CA 1
ATOM 857 C C . ALA A 1 104 ? 5.481 0.494 -19.109 1.00 89.31 104 ALA A C 1
ATOM 859 O O . ALA A 1 104 ? 5.493 1.636 -19.569 1.00 89.31 104 ALA A O 1
ATOM 860 N N . SER A 1 105 ? 6.260 -0.467 -19.614 1.00 87.69 105 SER A N 1
ATOM 861 C CA . SER A 1 105 ? 7.184 -0.215 -20.721 1.00 87.69 105 SER A CA 1
ATOM 862 C C . SER A 1 105 ? 6.455 0.060 -22.042 1.00 87.69 105 SER A C 1
ATOM 864 O O . SER A 1 105 ? 6.810 0.992 -22.764 1.00 87.69 105 SER A O 1
ATOM 866 N N . ARG A 1 106 ? 5.409 -0.716 -22.351 1.00 89.88 106 ARG A N 1
ATOM 867 C CA . ARG A 1 106 ? 4.688 -0.661 -23.633 1.00 89.88 106 ARG A CA 1
ATOM 868 C C . ARG A 1 106 ? 3.704 0.507 -23.747 1.00 89.88 106 ARG A C 1
ATOM 870 O O . ARG A 1 106 ? 3.569 1.069 -24.828 1.00 89.88 106 ARG A O 1
ATOM 877 N N . LEU A 1 107 ? 2.990 0.818 -22.669 1.00 90.44 107 LEU A N 1
ATOM 878 C CA . LEU A 1 107 ? 1.888 1.786 -22.624 1.00 90.44 107 LEU A CA 1
ATOM 879 C C . LEU A 1 107 ? 2.308 3.110 -21.989 1.00 90.44 107 LEU A C 1
ATOM 881 O O . LEU A 1 107 ? 1.873 4.168 -22.428 1.00 90.44 107 LEU A O 1
ATOM 885 N N . CYS A 1 108 ? 3.160 3.050 -20.964 1.00 88.06 108 CYS A N 1
ATOM 886 C CA . CYS A 1 108 ? 3.555 4.215 -20.169 1.00 88.06 108 CYS A CA 1
ATOM 887 C C . CYS A 1 108 ? 4.972 4.705 -20.488 1.00 88.06 108 CYS A C 1
ATOM 889 O O . CYS A 1 108 ? 5.476 5.593 -19.804 1.00 88.06 108 CYS A O 1
ATOM 891 N N . HIS A 1 109 ? 5.608 4.121 -21.511 1.00 83.56 109 HIS A N 1
ATOM 892 C CA . HIS A 1 109 ? 6.944 4.470 -21.995 1.00 83.56 109 HIS A CA 1
ATOM 893 C C . HIS A 1 109 ? 8.009 4.512 -20.892 1.00 83.56 109 HIS A C 1
ATOM 895 O O . HIS A 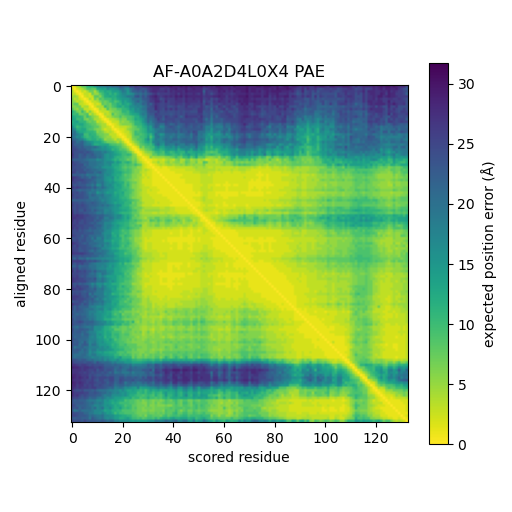1 109 ? 8.939 5.313 -20.938 1.00 83.56 109 HIS A O 1
ATOM 901 N N . THR A 1 110 ? 7.897 3.634 -19.889 1.00 75.62 110 THR A N 1
ATOM 902 C CA . THR A 1 110 ? 8.939 3.519 -18.869 1.00 75.62 110 THR A CA 1
ATOM 903 C C . THR A 1 110 ? 10.135 2.774 -19.455 1.00 75.62 110 THR A C 1
ATOM 905 O O . THR A 1 110 ? 10.049 1.576 -19.755 1.00 75.62 110 THR A O 1
ATOM 908 N N . HIS A 1 111 ? 11.262 3.462 -19.602 1.00 66.75 111 HIS A N 1
ATOM 909 C CA . HIS A 1 111 ? 12.553 2.818 -19.813 1.00 66.75 111 HIS A CA 1
ATOM 910 C C . HIS A 1 111 ? 12.956 2.100 -18.506 1.00 66.75 111 HIS A C 1
ATOM 912 O O . HIS A 1 111 ? 12.557 2.518 -17.421 1.00 66.75 111 HIS A O 1
ATOM 918 N N . GLY A 1 112 ? 13.612 0.938 -18.601 1.00 57.34 112 GLY A N 1
ATOM 919 C CA . GLY A 1 112 ? 13.755 -0.026 -17.496 1.00 57.34 112 GLY A CA 1
ATOM 920 C C . GLY A 1 112 ? 14.512 0.468 -16.247 1.00 57.34 112 GLY A C 1
ATOM 921 O O . GLY A 1 112 ? 14.801 1.645 -16.082 1.00 57.34 112 GLY A O 1
ATOM 922 N N . TRP A 1 113 ? 14.876 -0.466 -15.358 1.00 48.75 113 TRP A N 1
ATOM 923 C CA . TRP A 1 113 ? 15.436 -0.239 -14.004 1.00 48.75 113 TRP A CA 1
ATOM 924 C C . TRP A 1 113 ? 16.654 0.713 -13.887 1.00 48.75 113 TRP A C 1
ATOM 926 O O . TRP A 1 113 ? 17.033 1.046 -12.769 1.00 48.75 113 TRP A O 1
ATOM 936 N N . ASN A 1 114 ? 17.246 1.150 -15.003 1.00 48.97 114 ASN A N 1
ATOM 937 C CA . ASN A 1 114 ? 18.511 1.884 -15.071 1.00 48.97 114 ASN A CA 1
ATOM 938 C C . ASN A 1 114 ? 18.401 3.377 -15.406 1.00 48.97 114 ASN A C 1
ATOM 940 O O . ASN A 1 114 ? 19.419 4.061 -15.332 1.00 48.97 114 ASN A O 1
ATOM 944 N N . GLU A 1 115 ? 17.230 3.898 -15.771 1.00 53.97 115 GLU A N 1
ATOM 945 C CA . GLU A 1 115 ? 17.079 5.343 -15.969 1.00 53.97 115 GLU A CA 1
ATOM 946 C C . GLU A 1 115 ? 16.523 5.966 -14.692 1.00 53.97 115 GLU A C 1
ATOM 948 O O . GLU A 1 115 ? 15.486 5.550 -14.165 1.00 53.97 115 GLU A O 1
ATOM 953 N N . THR A 1 116 ? 17.270 6.924 -14.141 1.00 51.31 116 THR A N 1
ATOM 954 C CA . THR A 1 116 ? 16.829 7.708 -12.995 1.00 51.31 116 THR A CA 1
ATOM 955 C C . THR A 1 116 ? 15.478 8.322 -13.339 1.00 51.31 116 THR A C 1
ATOM 957 O O . THR A 1 116 ? 15.303 8.957 -14.378 1.00 51.31 116 THR A O 1
ATOM 960 N N . SER A 1 117 ? 14.503 8.128 -12.451 1.00 52.38 117 SER A N 1
ATOM 961 C CA . SER A 1 117 ? 13.147 8.683 -12.541 1.00 52.38 117 SER A CA 1
ATOM 962 C C . SER A 1 117 ? 13.130 10.215 -12.384 1.00 52.38 117 SER A C 1
ATOM 964 O O . SER A 1 117 ? 12.197 10.775 -11.821 1.00 52.38 117 SER A O 1
ATOM 966 N N . GLU A 1 118 ? 14.171 10.911 -12.837 1.00 55.50 118 GLU A N 1
ATOM 967 C CA . GLU A 1 118 ? 14.274 12.368 -12.802 1.00 55.50 118 GLU A CA 1
ATOM 968 C C . GLU A 1 118 ? 13.374 13.017 -13.862 1.00 55.50 118 GLU A C 1
ATOM 970 O O . GLU A 1 118 ? 12.957 14.158 -13.687 1.00 55.50 118 GLU A O 1
ATOM 975 N N . MET A 1 119 ? 13.023 12.291 -14.934 1.00 59.56 119 MET A N 1
ATOM 976 C CA . MET A 1 119 ? 12.191 12.814 -16.027 1.00 59.56 119 MET A CA 1
ATOM 977 C C . MET A 1 119 ? 10.701 12.456 -15.924 1.00 59.56 119 MET A C 1
ATOM 979 O O . MET A 1 119 ? 9.878 13.088 -16.585 1.00 59.56 119 MET A O 1
ATOM 983 N N . ILE A 1 120 ? 10.332 11.465 -15.106 1.00 66.69 120 ILE A N 1
ATOM 984 C CA . ILE A 1 120 ? 8.941 11.018 -14.956 1.00 66.69 120 ILE A CA 1
ATOM 985 C C . ILE A 1 120 ? 8.384 11.580 -13.643 1.00 66.69 120 ILE A C 1
ATOM 987 O O . ILE A 1 120 ? 8.938 11.279 -12.583 1.00 66.69 120 ILE A O 1
ATOM 991 N N . PRO A 1 121 ? 7.290 12.365 -13.676 1.00 74.62 121 PRO A N 1
ATOM 992 C CA . PRO A 1 121 ? 6.656 12.849 -12.458 1.00 74.62 121 PRO A CA 1
ATOM 993 C C . PRO A 1 121 ? 6.285 11.680 -11.528 1.00 74.62 121 PRO A C 1
ATOM 995 O O . PRO A 1 121 ? 5.763 10.670 -12.018 1.00 74.62 121 PRO A O 1
ATOM 998 N N . PRO A 1 122 ? 6.502 11.801 -10.204 1.00 72.94 122 PRO A N 1
ATOM 999 C CA . PRO A 1 122 ? 6.081 10.783 -9.248 1.00 72.94 122 PRO A CA 1
ATOM 1000 C C . PRO A 1 122 ? 4.611 10.407 -9.464 1.00 72.94 122 PRO A C 1
ATOM 1002 O O . PRO A 1 122 ? 3.754 11.278 -9.608 1.00 72.94 122 PRO A O 1
ATOM 1005 N N . GLY A 1 123 ? 4.329 9.108 -9.549 1.00 77.31 123 GLY A N 1
ATOM 1006 C CA . GLY A 1 123 ? 2.975 8.593 -9.775 1.00 77.31 123 GLY A CA 1
ATOM 1007 C C . GLY A 1 123 ? 2.407 8.707 -11.183 1.00 77.31 123 GLY A C 1
ATOM 1008 O O . GLY A 1 123 ? 1.289 8.238 -11.412 1.00 77.31 123 GLY A O 1
ATOM 1009 N N . ALA A 1 124 ? 3.162 9.228 -12.155 1.00 84.88 124 ALA A N 1
ATOM 1010 C CA . ALA A 1 124 ? 2.744 9.216 -13.558 1.00 84.88 124 ALA A CA 1
ATOM 1011 C C . ALA A 1 124 ? 2.579 7.785 -14.095 1.00 84.88 124 ALA A C 1
ATOM 1013 O O . ALA A 1 124 ? 1.622 7.510 -14.816 1.00 84.88 124 ALA A O 1
ATOM 1014 N N . VAL A 1 125 ? 3.459 6.856 -13.698 1.00 86.94 125 VAL A N 1
ATOM 1015 C CA . VAL A 1 125 ? 3.370 5.448 -14.121 1.00 86.94 125 VAL A CA 1
ATOM 1016 C C . VAL A 1 125 ? 2.153 4.763 -13.512 1.00 86.94 125 VAL A C 1
ATOM 1018 O O . VAL A 1 125 ? 1.376 4.158 -14.243 1.00 86.94 125 VAL A O 1
ATOM 1021 N N . PHE A 1 126 ? 1.946 4.911 -12.199 1.00 84.81 126 PHE A N 1
ATOM 1022 C CA . PHE A 1 126 ? 0.770 4.367 -11.516 1.00 84.81 126 PHE A CA 1
ATOM 1023 C C . PHE A 1 126 ? -0.526 4.893 -12.152 1.00 84.81 126 PHE A C 1
ATOM 1025 O O . PHE A 1 126 ? -1.401 4.119 -12.532 1.00 84.81 126 PHE A O 1
ATOM 1032 N N . SER A 1 127 ? -0.604 6.210 -12.374 1.00 87.12 127 SER A N 1
ATOM 1033 C CA . SER A 1 127 ? -1.749 6.854 -13.027 1.00 87.12 127 SER A CA 1
ATOM 1034 C C . SER A 1 127 ? -1.964 6.385 -14.468 1.00 87.12 127 SER A C 1
ATOM 1036 O O . SER A 1 127 ? -3.103 6.305 -14.920 1.00 87.12 127 SER A O 1
ATOM 1038 N N . CYS A 1 128 ? -0.890 6.119 -15.211 1.00 91.19 128 CYS A N 1
ATOM 1039 C CA . CYS A 1 128 ? -0.970 5.597 -16.570 1.00 91.19 128 CYS A CA 1
ATOM 1040 C C . CYS A 1 128 ? -1.496 4.158 -16.580 1.00 91.19 128 CYS A C 1
ATOM 1042 O O . CYS A 1 128 ? -2.485 3.887 -17.255 1.00 91.19 128 CYS A O 1
ATOM 1044 N N . LEU A 1 129 ? -0.897 3.263 -15.785 1.00 89.75 129 LEU A N 1
ATOM 1045 C CA . LEU A 1 129 ? -1.332 1.870 -15.666 1.00 89.75 129 LEU A CA 1
ATOM 1046 C C . LEU A 1 129 ? -2.807 1.780 -15.268 1.00 89.75 129 LEU A C 1
ATOM 1048 O O . LEU A 1 129 ? -3.555 1.023 -15.876 1.00 89.75 129 LEU A O 1
ATOM 1052 N N . TYR A 1 130 ? -3.247 2.620 -14.328 1.00 88.56 130 TYR A N 1
ATOM 1053 C CA . TYR A 1 130 ? -4.644 2.675 -13.900 1.00 88.56 130 TYR A CA 1
ATOM 1054 C C . TYR A 1 130 ? -5.619 3.050 -15.030 1.00 88.56 130 TYR A C 1
ATOM 1056 O O . TYR A 1 130 ? -6.736 2.548 -15.072 1.00 88.56 130 TYR A O 1
ATOM 1064 N N . ARG A 1 131 ? -5.222 3.905 -15.984 1.00 90.81 131 ARG A N 1
ATOM 1065 C CA . ARG A 1 131 ? -6.067 4.261 -17.146 1.00 90.81 131 ARG A CA 1
ATOM 1066 C C . ARG A 1 131 ? -6.162 3.148 -18.193 1.00 90.81 131 ARG A C 1
ATOM 1068 O O . ARG A 1 131 ? -6.980 3.257 -19.104 1.00 90.81 131 ARG A O 1
ATOM 1075 N N . HIS A 1 132 ? -5.315 2.130 -18.087 1.00 88.12 132 HIS A N 1
ATOM 1076 C CA . HIS A 1 132 ? -5.235 1.003 -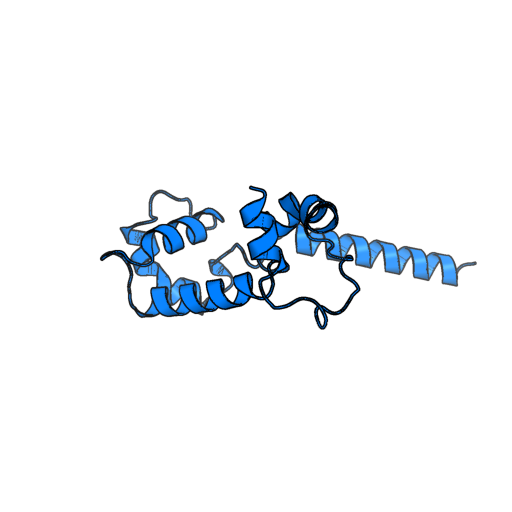19.012 1.00 88.12 132 HIS A CA 1
ATOM 1077 C C . HIS A 1 132 ? -5.624 -0.339 -18.367 1.00 88.12 132 HIS A C 1
ATOM 1079 O O . HIS A 1 132 ? -5.440 -1.375 -19.009 1.00 88.12 132 HIS A O 1
ATOM 1085 N N . ALA A 1 133 ? -6.132 -0.310 -17.130 1.00 77.25 133 ALA A N 1
ATOM 1086 C CA . ALA A 1 133 ? -6.620 -1.468 -16.383 1.00 77.25 133 ALA A CA 1
ATOM 1087 C C . ALA A 1 133 ? -8.066 -1.840 -16.747 1.00 77.25 133 ALA A C 1
ATOM 1089 O O . ALA A 1 133 ? -8.855 -0.925 -17.082 1.00 77.25 133 ALA A O 1
#

Secondary structure (DSSP, 8-state):
-HHHHHHHHHHHHHHHHHHHHHHS-TTT-TTT-HHHHHHHHHHHHHTSTTSPTT-THHHHHHHHTTTSTT--HHHHHHHHHHHHHHHH-GGG-HHHHHHHHHHHHHHS----TTS-TTSSPTTHHHHHHHHT-

Organism: NCBI:txid1970185

Radius of gyration: 18.4 Å; Cα contacts (8 Å, |Δi|>4): 102; chains: 1; bounding box: 56×30×40 Å

Sequence (133 aa):
PMRILGLKFRFFSLLQLQSLIQEVDPVADYRIDRALNEACESVIQTACKHIRSGDPMILSCLMEHLYTEKMVEDCEHRLLELQYFISRDWKLDFVLYRKCQGDASRLCHTHGWNETSEMIPPGAVFSCLYRHA

Mean predicted aligned error: 10.69 Å

InterPro domains:
  IPR001893 Cysteine-rich Golgi apparatus protein 1 repeat [PF00839] (27-69)
  IPR001893 Cysteine-rich Golgi apparatus protein 1 repeat [PF00839] (73-132)
  IPR017873 Cysteine-rich Golgi apparatus protein 1 repeat, eukaryote [PS51289] (70-133)
  IPR039728 Golgi apparatus protein 1 [PTHR11884] (17-133)